Protein AF-A0A5N9BLQ6-F1 (afdb_monomer_lite)

Structure (mmCIF, N/CA/C/O backbone):
data_AF-A0A5N9BLQ6-F1
#
_entry.id   AF-A0A5N9BLQ6-F1
#
loop_
_atom_site.group_PDB
_atom_site.id
_atom_site.type_symbol
_atom_site.label_atom_id
_atom_site.label_alt_id
_atom_site.label_comp_id
_atom_site.label_asym_id
_atom_site.label_entity_id
_atom_site.label_seq_id
_atom_site.pdbx_PDB_ins_code
_atom_site.Cartn_x
_atom_site.Cartn_y
_atom_site.Cartn_z
_atom_site.occupancy
_atom_site.B_iso_or_equiv
_atom_site.auth_seq_id
_atom_site.auth_comp_id
_atom_site.auth_asym_id
_atom_site.auth_atom_id
_atom_site.pdbx_PDB_model_num
ATOM 1 N N . ASP A 1 1 ? 19.034 10.125 -24.140 1.00 56.16 1 ASP A N 1
ATOM 2 C CA . ASP A 1 1 ? 19.386 11.544 -24.219 1.00 56.16 1 ASP A CA 1
ATOM 3 C C . ASP A 1 1 ? 19.473 12.089 -22.788 1.00 56.16 1 ASP A C 1
ATOM 5 O O . ASP A 1 1 ? 18.494 12.061 -22.059 1.00 56.16 1 ASP A O 1
ATOM 9 N N . ARG A 1 2 ? 20.683 12.432 -22.312 1.00 56.16 2 ARG A N 1
ATOM 10 C CA . ARG A 1 2 ? 20.914 12.833 -20.902 1.00 56.16 2 ARG A CA 1
ATOM 11 C C . ARG A 1 2 ? 20.062 14.048 -20.472 1.00 56.16 2 ARG A C 1
ATOM 13 O O . ARG A 1 2 ? 19.577 14.023 -19.347 1.00 56.16 2 ARG A O 1
ATOM 20 N N . PRO A 1 3 ? 19.851 15.064 -21.332 1.00 70.31 3 PRO A N 1
ATOM 21 C CA . PRO A 1 3 ? 18.899 16.153 -21.103 1.00 70.31 3 PRO A CA 1
ATOM 22 C C . PRO A 1 3 ? 17.449 15.743 -20.811 1.00 70.31 3 PRO A C 1
ATOM 24 O O . PRO A 1 3 ? 16.812 16.378 -19.978 1.00 70.31 3 PRO A O 1
ATOM 27 N N . SER A 1 4 ? 16.923 14.707 -21.471 1.00 71.69 4 SER A N 1
ATOM 28 C CA . SER A 1 4 ? 15.544 14.222 -21.273 1.00 71.69 4 SER A CA 1
ATOM 29 C C . SER A 1 4 ? 15.423 13.129 -20.207 1.00 71.69 4 SER A C 1
ATOM 31 O O . SER A 1 4 ? 14.317 12.724 -19.866 1.00 71.69 4 SER A O 1
ATOM 33 N N . GLY A 1 5 ? 16.548 12.636 -19.676 1.00 70.56 5 GLY A N 1
ATOM 34 C CA . GLY A 1 5 ? 16.578 11.488 -18.765 1.00 70.56 5 GLY A CA 1
ATOM 35 C C . GLY A 1 5 ? 16.376 10.139 -19.466 1.00 70.56 5 GLY A C 1
ATOM 36 O O . GLY A 1 5 ? 16.348 9.102 -18.808 1.00 70.56 5 GLY A O 1
ATOM 37 N N . GLU A 1 6 ? 16.274 10.122 -20.796 1.00 74.50 6 GLU A N 1
ATOM 38 C CA . GLU A 1 6 ? 16.086 8.891 -21.554 1.00 74.50 6 GLU A CA 1
ATOM 39 C C . GLU A 1 6 ? 17.392 8.093 -21.645 1.00 74.50 6 GLU A C 1
ATOM 41 O O . GLU A 1 6 ? 18.442 8.606 -22.056 1.00 74.50 6 GLU A O 1
ATOM 46 N N . PHE A 1 7 ? 17.329 6.802 -21.331 1.00 78.94 7 PHE A N 1
ATOM 47 C CA . PHE A 1 7 ? 18.461 5.886 -21.423 1.00 78.94 7 PHE A CA 1
ATOM 48 C C . PHE A 1 7 ? 18.208 4.816 -22.489 1.00 78.94 7 PHE A C 1
ATOM 50 O O . PHE A 1 7 ? 17.176 4.151 -22.476 1.00 78.94 7 PHE A O 1
ATOM 57 N N . THR A 1 8 ? 19.146 4.670 -23.431 1.00 86.12 8 THR A N 1
ATOM 58 C CA . THR A 1 8 ? 19.080 3.686 -24.522 1.00 86.12 8 THR A CA 1
ATOM 59 C C . THR A 1 8 ? 20.473 3.158 -24.879 1.00 86.12 8 THR A C 1
ATOM 61 O O . THR A 1 8 ? 21.482 3.844 -24.703 1.00 86.12 8 THR A O 1
ATOM 64 N N . TRP A 1 9 ? 20.524 1.944 -25.425 1.00 86.75 9 TRP A N 1
ATOM 65 C CA . TRP A 1 9 ? 21.700 1.326 -26.034 1.00 86.75 9 TRP A CA 1
ATOM 66 C C . TRP A 1 9 ? 21.655 1.498 -27.559 1.00 86.75 9 TRP A C 1
ATOM 68 O O . TRP A 1 9 ? 20.643 1.213 -28.204 1.00 86.75 9 TRP A O 1
ATOM 78 N N . GLY A 1 10 ? 22.770 1.952 -28.142 1.00 83.88 10 GLY A N 1
ATOM 79 C CA . GLY A 1 10 ? 22.867 2.275 -29.572 1.00 83.88 10 GLY A CA 1
ATOM 80 C C . GLY A 1 10 ? 23.203 1.104 -30.505 1.00 83.88 10 GLY A C 1
ATOM 81 O O . GLY A 1 10 ? 23.031 1.245 -31.709 1.00 83.88 10 GLY A O 1
ATOM 82 N N . PHE A 1 11 ? 23.692 -0.029 -29.982 1.00 87.94 11 PHE A N 1
ATOM 83 C CA . PHE A 1 11 ? 24.061 -1.281 -30.688 1.00 87.94 11 PHE A CA 1
ATOM 84 C C . PHE A 1 11 ? 24.920 -1.183 -31.974 1.00 87.94 11 PHE A C 1
ATOM 86 O O . PHE A 1 11 ? 25.248 -2.214 -32.550 1.00 87.94 11 PHE A O 1
ATOM 93 N N . GLY A 1 12 ? 25.316 0.009 -32.432 1.00 88.62 12 GLY A N 1
ATOM 94 C CA . GLY A 1 12 ? 26.170 0.207 -33.608 1.00 88.62 12 GLY A CA 1
ATOM 95 C C . GLY A 1 12 ? 25.516 -0.116 -34.958 1.00 88.62 12 GLY A C 1
ATOM 96 O O . GLY A 1 12 ? 26.231 -0.300 -35.935 1.00 88.62 12 GLY A O 1
ATOM 97 N N . LEU A 1 13 ? 24.182 -0.181 -35.040 1.00 88.12 13 LEU A N 1
ATOM 98 C CA . LEU A 1 13 ? 23.459 -0.627 -36.246 1.00 88.12 13 LEU A CA 1
ATOM 99 C C . LEU A 1 13 ? 23.259 0.461 -37.320 1.00 88.12 13 LEU A C 1
ATOM 101 O O . LEU A 1 13 ? 22.672 0.186 -38.362 1.00 88.12 13 LEU A O 1
ATOM 105 N N . ASN A 1 14 ? 23.764 1.678 -37.087 1.00 89.00 14 ASN A N 1
ATOM 106 C CA . ASN A 1 14 ? 23.603 2.842 -37.969 1.00 89.00 14 ASN A CA 1
ATOM 107 C C . ASN A 1 14 ? 22.129 3.177 -38.276 1.00 89.00 14 ASN A C 1
ATOM 109 O O . ASN A 1 14 ? 21.720 3.341 -39.425 1.00 89.00 14 ASN A O 1
ATOM 113 N N . GLU A 1 15 ? 21.322 3.255 -37.221 1.00 85.44 15 GLU A N 1
ATOM 114 C CA . GLU A 1 15 ? 19.879 3.477 -37.304 1.00 85.44 15 GLU A CA 1
ATOM 115 C C . GLU A 1 15 ? 19.513 4.871 -36.788 1.00 85.44 15 GLU A C 1
ATOM 117 O O . GLU A 1 15 ? 20.165 5.364 -35.866 1.00 85.44 15 GLU A O 1
ATOM 122 N N . PRO A 1 16 ? 18.471 5.518 -37.349 1.00 86.50 16 PRO A N 1
ATOM 123 C CA . PRO A 1 16 ? 18.120 6.893 -36.990 1.00 86.50 16 PRO A CA 1
ATOM 124 C C . PRO A 1 16 ? 17.606 7.029 -35.552 1.00 86.50 16 PRO A C 1
ATOM 126 O O . PRO A 1 16 ? 17.706 8.105 -34.969 1.00 86.50 16 PRO A O 1
ATOM 129 N N . TYR A 1 17 ? 17.074 5.946 -34.976 1.00 84.75 17 TYR A N 1
ATOM 130 C CA . TYR A 1 17 ? 16.544 5.904 -33.615 1.00 84.75 17 TYR A CA 1
ATOM 131 C C . TYR A 1 17 ? 16.868 4.555 -32.953 1.00 84.75 17 TYR A C 1
ATOM 133 O O . TYR A 1 17 ? 16.915 3.538 -33.654 1.00 84.75 17 TYR A O 1
ATOM 141 N N . PRO A 1 18 ? 17.047 4.500 -31.619 1.00 83.19 18 PRO A N 1
ATOM 142 C CA . PRO A 1 18 ? 17.261 3.245 -30.902 1.00 83.19 18 PRO A CA 1
ATOM 143 C C . PRO A 1 18 ? 16.094 2.264 -31.085 1.00 83.19 18 PRO A C 1
ATOM 145 O O . PRO A 1 18 ? 14.929 2.611 -30.883 1.00 83.19 18 PRO A O 1
ATOM 148 N N . ARG A 1 19 ? 16.384 1.001 -31.420 1.00 84.25 19 ARG A N 1
ATOM 149 C CA . ARG A 1 19 ? 15.342 -0.031 -31.544 1.00 84.25 19 ARG A CA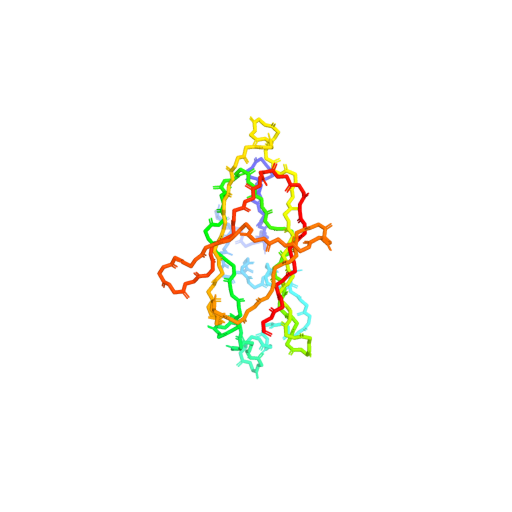 1
ATOM 150 C C . ARG A 1 19 ? 14.854 -0.521 -30.189 1.00 84.25 19 ARG A C 1
ATOM 152 O O . ARG A 1 19 ? 15.627 -1.104 -29.426 1.00 84.25 19 ARG A O 1
ATOM 159 N N . GLY A 1 20 ? 13.544 -0.433 -29.961 1.00 84.81 20 GLY A N 1
ATOM 160 C CA . GLY A 1 20 ? 12.884 -1.008 -28.784 1.00 84.81 20 GLY A CA 1
ATOM 161 C C . GLY A 1 20 ? 13.072 -2.525 -28.644 1.00 84.81 20 GLY A C 1
ATOM 162 O O . GLY A 1 20 ? 13.239 -3.015 -27.534 1.00 84.81 20 GLY A O 1
ATOM 163 N N . GLN A 1 21 ? 13.136 -3.268 -29.756 1.00 88.75 21 GLN A N 1
ATOM 164 C CA . GLN A 1 21 ? 13.320 -4.729 -29.741 1.00 88.75 21 GLN A CA 1
ATOM 165 C C . GLN A 1 21 ? 14.637 -5.178 -29.094 1.00 88.75 21 GLN A C 1
ATOM 167 O O . GLN A 1 21 ? 14.667 -6.239 -28.483 1.00 88.75 21 GLN A O 1
ATOM 172 N N . LEU A 1 22 ? 15.711 -4.388 -29.219 1.00 88.12 22 LEU A N 1
ATOM 173 C CA . LEU A 1 22 ? 17.002 -4.681 -28.586 1.00 88.12 22 LEU A CA 1
ATOM 174 C C . LEU A 1 22 ? 17.143 -3.974 -27.234 1.00 88.12 22 LEU A C 1
ATOM 176 O O . LEU A 1 22 ? 17.667 -4.547 -26.282 1.00 88.12 22 LEU A O 1
ATOM 180 N N . ASN A 1 23 ? 16.626 -2.747 -27.127 1.00 91.31 23 ASN A N 1
ATOM 181 C CA . ASN A 1 23 ? 16.650 -1.982 -25.882 1.00 91.31 23 ASN A CA 1
ATOM 182 C C . ASN A 1 23 ? 15.813 -2.640 -24.772 1.00 91.31 23 ASN A C 1
ATOM 184 O O . ASN A 1 23 ? 16.236 -2.631 -23.624 1.00 91.31 23 ASN A O 1
ATOM 188 N N . GLY A 1 24 ? 14.667 -3.251 -25.091 1.00 89.31 24 GLY A N 1
ATOM 189 C CA . GLY A 1 24 ? 13.787 -3.901 -24.112 1.00 89.31 24 GLY A CA 1
ATOM 190 C C . GLY A 1 24 ? 14.444 -5.081 -23.379 1.00 89.31 24 GLY A C 1
ATOM 191 O O . GLY A 1 24 ? 14.489 -5.078 -22.146 1.00 89.31 24 GLY A O 1
ATOM 192 N N . PRO A 1 25 ? 15.000 -6.076 -24.094 1.00 88.44 25 PRO A N 1
ATOM 193 C CA . PRO A 1 25 ? 15.762 -7.160 -23.480 1.00 88.44 25 PRO A CA 1
ATOM 194 C C . PRO A 1 25 ? 16.987 -6.674 -22.702 1.00 88.44 25 PRO A C 1
ATOM 196 O O . PRO A 1 25 ? 17.251 -7.213 -21.631 1.00 88.44 25 PRO A O 1
ATOM 199 N N . MET A 1 26 ? 17.700 -5.646 -23.181 1.00 91.31 26 MET A N 1
ATOM 200 C CA . MET A 1 26 ? 18.841 -5.082 -22.446 1.00 91.31 26 MET A CA 1
ATOM 201 C C . MET A 1 26 ? 18.420 -4.376 -21.158 1.00 91.31 26 MET A C 1
ATOM 203 O O . MET A 1 26 ? 19.001 -4.645 -20.112 1.00 91.31 26 MET A O 1
ATOM 207 N N . ALA A 1 27 ? 17.362 -3.562 -21.198 1.00 89.81 27 ALA A N 1
ATOM 208 C CA . ALA A 1 27 ? 16.782 -2.957 -20.001 1.00 89.81 27 ALA A CA 1
ATOM 209 C C . ALA A 1 27 ? 16.354 -4.019 -18.993 1.00 89.81 27 ALA A C 1
ATOM 211 O O . ALA A 1 27 ? 16.622 -3.899 -17.803 1.00 89.81 27 ALA A O 1
ATOM 212 N N . THR A 1 28 ? 15.741 -5.094 -19.485 1.00 88.88 28 THR A N 1
ATOM 213 C CA . THR A 1 28 ? 15.353 -6.232 -18.655 1.00 88.88 28 THR A CA 1
ATOM 214 C C . THR A 1 28 ? 16.583 -6.882 -18.021 1.00 88.88 28 THR A C 1
ATOM 216 O O . THR A 1 28 ? 16.597 -7.078 -16.813 1.00 88.88 28 THR A O 1
ATOM 219 N N . ALA A 1 29 ? 17.624 -7.182 -18.803 1.00 88.56 29 ALA A N 1
ATOM 220 C CA . ALA A 1 29 ? 18.845 -7.825 -18.320 1.00 88.56 29 ALA A CA 1
ATOM 221 C C . ALA A 1 29 ? 19.602 -6.994 -17.270 1.00 88.56 29 ALA A C 1
ATOM 223 O O . ALA A 1 29 ? 20.202 -7.571 -16.368 1.00 88.56 29 ALA A O 1
ATOM 224 N N . GLU A 1 30 ? 19.562 -5.667 -17.382 1.00 89.62 30 GLU A N 1
ATOM 225 C CA . GLU A 1 30 ? 20.207 -4.737 -16.446 1.00 89.62 30 GLU A CA 1
ATOM 226 C C . GLU A 1 30 ? 19.383 -4.517 -15.172 1.00 89.62 30 GLU A C 1
ATOM 228 O O . GLU A 1 30 ? 19.939 -4.413 -14.082 1.00 89.62 30 GLU A O 1
ATOM 233 N N . ALA A 1 31 ? 18.054 -4.471 -15.286 1.00 90.75 31 ALA A N 1
ATOM 234 C CA . ALA A 1 31 ? 17.182 -4.127 -14.166 1.00 90.75 31 ALA A CA 1
ATOM 235 C C . ALA A 1 31 ? 16.836 -5.312 -13.251 1.00 90.75 31 ALA A C 1
ATOM 237 O O . ALA A 1 31 ? 16.540 -5.105 -12.074 1.00 90.75 31 ALA A O 1
ATOM 238 N N . ILE A 1 32 ? 16.806 -6.545 -13.770 1.00 92.94 32 ILE A N 1
ATOM 239 C CA . ILE A 1 32 ? 16.249 -7.686 -13.030 1.00 92.94 32 ILE A CA 1
ATOM 240 C C . ILE A 1 32 ? 17.322 -8.662 -12.548 1.00 92.94 32 ILE A C 1
ATOM 242 O O . ILE A 1 32 ? 18.335 -8.907 -13.198 1.00 92.94 32 ILE A O 1
ATOM 246 N N . SER A 1 33 ? 17.058 -9.318 -11.419 1.00 93.06 33 SER A N 1
ATOM 247 C CA . SER A 1 33 ? 17.918 -10.391 -10.920 1.00 93.06 33 SER A CA 1
ATOM 248 C C . SER A 1 33 ? 17.835 -11.657 -11.782 1.00 93.06 33 SER A C 1
ATOM 250 O O . SER A 1 33 ? 16.843 -11.919 -12.471 1.00 93.06 33 SER A O 1
ATOM 252 N N . ARG A 1 34 ? 18.863 -12.510 -11.686 1.00 91.81 34 ARG A N 1
ATOM 253 C CA . ARG A 1 34 ? 18.870 -13.845 -12.307 1.00 91.81 34 ARG A CA 1
ATOM 254 C C . ARG A 1 34 ? 17.558 -14.583 -12.004 1.00 91.81 34 ARG A C 1
ATOM 256 O O . ARG A 1 34 ? 17.122 -14.632 -10.859 1.00 91.81 34 ARG A O 1
ATOM 263 N N . ASN A 1 35 ? 16.965 -15.190 -13.032 1.00 91.12 35 ASN A N 1
ATOM 264 C CA . ASN A 1 35 ? 15.691 -15.923 -12.993 1.00 91.12 35 ASN A CA 1
ATOM 265 C C . ASN A 1 35 ? 14.426 -15.088 -12.726 1.00 91.12 35 ASN A C 1
ATOM 267 O O . ASN A 1 35 ? 13.349 -15.679 -12.725 1.00 91.12 35 ASN A O 1
ATOM 271 N N . ALA A 1 36 ? 14.491 -13.763 -12.557 1.00 91.38 36 ALA A N 1
ATOM 272 C CA . ALA A 1 36 ? 13.298 -12.962 -12.261 1.00 91.38 36 ALA A CA 1
ATOM 273 C C . ALA A 1 36 ? 12.224 -13.078 -13.360 1.00 91.38 36 ALA A C 1
ATOM 275 O O . ALA A 1 36 ? 11.067 -13.359 -13.056 1.00 91.38 36 ALA A O 1
ATOM 276 N N . MET A 1 37 ? 12.609 -12.985 -14.640 1.00 88.75 37 MET A N 1
ATOM 277 C CA . MET A 1 37 ? 11.663 -13.139 -15.754 1.00 88.75 37 MET A CA 1
ATOM 278 C C . MET A 1 37 ? 11.062 -14.551 -15.811 1.00 88.75 37 MET A C 1
ATOM 280 O O . MET A 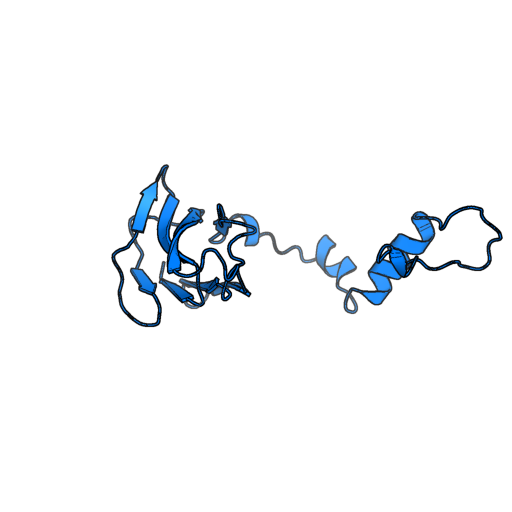1 37 ? 9.857 -14.711 -15.971 1.00 88.75 37 MET A O 1
ATOM 284 N N . TRP A 1 38 ? 11.879 -15.591 -15.611 1.00 92.88 38 TRP A N 1
ATOM 285 C CA . TRP A 1 38 ? 11.377 -16.966 -15.511 1.00 92.88 38 TRP A CA 1
ATOM 286 C C . TRP A 1 38 ? 10.396 -17.123 -14.339 1.00 92.88 38 TRP A C 1
ATOM 288 O O . TRP A 1 38 ? 9.363 -17.775 -14.483 1.00 92.88 38 TRP A O 1
ATOM 298 N N . GLY A 1 39 ? 10.692 -16.490 -13.200 1.00 93.44 39 GLY A N 1
ATOM 299 C CA . GLY A 1 39 ? 9.863 -16.502 -11.999 1.00 93.44 39 GLY A CA 1
ATOM 300 C C . GLY A 1 39 ? 8.480 -15.901 -12.225 1.00 93.44 39 GLY A C 1
ATOM 301 O O . GLY A 1 39 ? 7.506 -16.478 -11.758 1.00 93.44 39 GLY A O 1
ATOM 302 N N . ILE A 1 40 ? 8.367 -14.825 -13.009 1.00 89.56 40 ILE A N 1
ATOM 303 C CA . ILE A 1 40 ? 7.066 -14.232 -13.361 1.00 89.56 40 ILE A CA 1
ATOM 304 C C . ILE A 1 40 ? 6.146 -15.269 -14.022 1.00 89.56 40 ILE A C 1
ATOM 306 O O . ILE A 1 40 ? 4.981 -15.375 -13.647 1.00 89.56 40 ILE A O 1
ATOM 310 N N . TYR A 1 41 ? 6.666 -16.060 -14.964 1.00 90.88 41 TYR A N 1
ATOM 311 C CA . TYR A 1 41 ? 5.862 -17.042 -15.700 1.00 90.88 41 TYR A CA 1
ATOM 312 C C . TYR A 1 41 ? 5.657 -18.364 -14.953 1.00 90.88 41 TYR A C 1
ATOM 314 O O . TYR A 1 41 ? 4.628 -19.007 -15.129 1.00 90.88 41 TYR A O 1
ATOM 322 N N . ASN A 1 42 ? 6.628 -18.791 -14.141 1.00 95.94 42 ASN A N 1
ATOM 323 C CA . ASN A 1 42 ? 6.642 -20.144 -13.565 1.00 95.94 42 ASN A CA 1
ATOM 324 C C . ASN A 1 42 ? 6.346 -20.179 -12.061 1.00 95.94 42 ASN A C 1
ATOM 326 O O . ASN A 1 42 ? 6.058 -21.239 -11.512 1.00 95.94 42 ASN A O 1
ATOM 330 N N . LYS A 1 43 ? 6.445 -19.037 -11.380 1.00 94.81 43 LYS A N 1
ATOM 331 C CA . LYS A 1 43 ? 6.15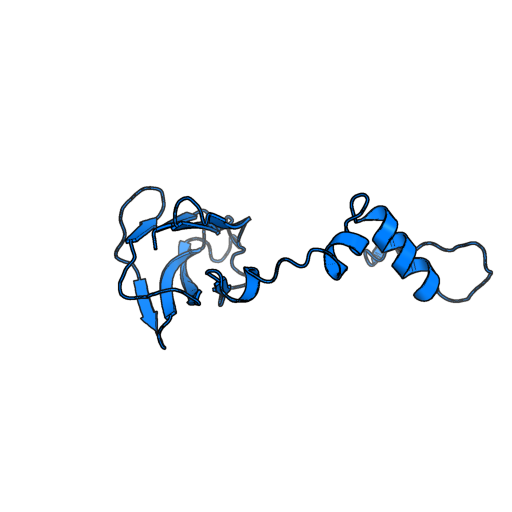9 -18.865 -9.951 1.00 94.81 43 LYS A CA 1
ATOM 332 C C . LYS A 1 43 ? 5.445 -17.526 -9.710 1.00 94.81 43 LYS A C 1
ATOM 334 O O . LYS A 1 43 ? 5.949 -16.702 -8.942 1.00 94.81 43 LYS A O 1
ATOM 339 N N . PRO A 1 44 ? 4.306 -17.261 -10.377 1.00 91.62 44 PRO A N 1
ATOM 340 C CA . PRO A 1 44 ? 3.629 -15.982 -10.228 1.00 91.62 44 PRO A CA 1
ATOM 341 C C . PRO A 1 44 ? 3.157 -15.789 -8.781 1.00 91.62 44 PRO A C 1
ATOM 343 O O . PRO A 1 44 ? 2.505 -16.665 -8.209 1.00 91.62 44 PRO A O 1
ATOM 346 N N . ASN A 1 45 ? 3.428 -14.618 -8.196 1.00 90.00 45 ASN A N 1
ATOM 347 C CA . ASN A 1 45 ? 2.758 -14.212 -6.962 1.00 90.00 45 ASN A CA 1
ATOM 348 C C . ASN A 1 45 ? 1.312 -13.817 -7.300 1.00 90.00 45 ASN A C 1
ATOM 350 O O . ASN A 1 45 ? 1.045 -12.666 -7.645 1.00 90.00 45 ASN A O 1
ATOM 354 N N . LEU A 1 46 ? 0.400 -14.789 -7.247 1.00 92.19 46 LEU A N 1
ATOM 355 C CA . LEU A 1 46 ? -1.037 -14.572 -7.448 1.00 92.19 46 LEU A CA 1
ATOM 356 C C . LEU A 1 46 ? -1.754 -14.135 -6.167 1.00 92.19 46 LEU A C 1
ATOM 358 O O . LEU A 1 46 ? -2.852 -13.591 -6.244 1.00 92.19 46 LEU A O 1
ATOM 362 N N . ARG A 1 47 ? -1.137 -14.340 -4.998 1.00 91.62 47 ARG A N 1
ATOM 363 C CA . ARG A 1 47 ? -1.732 -13.9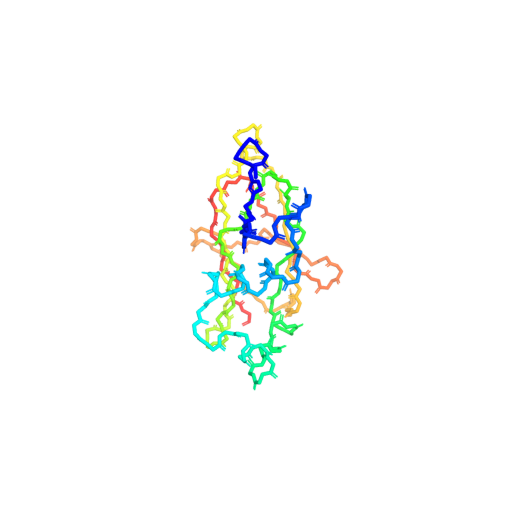60 -3.712 1.00 91.62 47 ARG A CA 1
ATOM 364 C C . ARG A 1 47 ? -1.903 -12.449 -3.584 1.00 91.62 47 ARG A C 1
ATOM 366 O O . ARG A 1 47 ? -2.909 -12.012 -3.043 1.00 91.62 47 ARG A O 1
ATOM 373 N N . LYS A 1 48 ? -1.026 -11.666 -4.222 1.00 88.38 48 LYS A N 1
ATOM 374 C CA . LYS A 1 48 ? -1.116 -10.197 -4.282 1.00 88.38 48 LYS A CA 1
ATOM 375 C C . LYS A 1 48 ? -2.470 -9.637 -4.750 1.00 88.38 48 LYS A C 1
ATOM 377 O O . LYS A 1 48 ? -2.723 -8.460 -4.553 1.00 88.38 48 LYS A O 1
ATOM 382 N N . PHE A 1 49 ? -3.303 -10.432 -5.433 1.00 91.44 49 PHE A N 1
ATOM 383 C CA . PHE A 1 49 ? -4.626 -9.997 -5.901 1.00 91.44 49 PHE A CA 1
ATOM 384 C C . PHE A 1 49 ? -5.740 -10.180 -4.863 1.00 91.44 49 PHE A C 1
ATOM 386 O O . PHE A 1 49 ? -6.808 -9.598 -5.021 1.00 91.44 49 PHE A O 1
ATOM 393 N N . ILE A 1 50 ? -5.508 -11.004 -3.840 1.00 94.19 50 ILE A N 1
ATOM 394 C CA . ILE A 1 50 ? -6.461 -11.285 -2.756 1.00 94.19 50 ILE A CA 1
ATOM 395 C C . ILE A 1 50 ? -5.956 -10.800 -1.396 1.00 94.19 50 ILE A C 1
ATOM 397 O O . ILE A 1 50 ? -6.715 -10.779 -0.436 1.00 94.19 50 ILE A O 1
ATOM 401 N N . GLU A 1 51 ? -4.675 -10.453 -1.302 1.00 96.00 51 GLU A N 1
ATOM 402 C CA . GLU A 1 51 ? -4.076 -9.876 -0.105 1.00 96.00 51 GLU A CA 1
ATOM 403 C C . GLU A 1 51 ? -4.507 -8.406 0.069 1.00 96.00 51 GLU A C 1
ATOM 405 O O . GLU A 1 51 ? -4.914 -7.752 -0.907 1.00 96.00 51 GLU A O 1
ATOM 410 N N . PRO A 1 52 ? -4.432 -7.881 1.307 1.00 97.75 52 PRO A N 1
ATOM 411 C CA . PRO A 1 52 ? -4.769 -6.498 1.615 1.00 97.75 52 PRO A CA 1
ATOM 412 C C . PRO A 1 52 ? -4.067 -5.524 0.674 1.00 97.75 52 PRO A C 1
ATOM 414 O O . PRO A 1 52 ? -2.864 -5.631 0.433 1.00 97.75 52 PRO A O 1
ATOM 417 N N . THR A 1 53 ? -4.822 -4.574 0.131 1.00 97.06 53 THR A N 1
ATOM 418 C CA . THR A 1 53 ? -4.311 -3.628 -0.866 1.00 97.06 53 THR A CA 1
ATOM 419 C C . THR A 1 53 ? -4.605 -2.201 -0.441 1.00 97.06 53 THR A C 1
ATOM 421 O O . THR A 1 53 ? -5.756 -1.857 -0.184 1.00 97.06 53 THR A O 1
ATOM 424 N N . VAL A 1 54 ? -3.562 -1.370 -0.411 1.00 98.19 54 VAL A N 1
ATOM 425 C CA . VAL A 1 54 ? -3.658 0.069 -0.136 1.00 98.19 54 VAL A CA 1
ATOM 426 C C . VAL A 1 54 ? -3.862 0.824 -1.446 1.00 98.19 54 VAL A C 1
ATOM 428 O O . VAL A 1 54 ? -3.147 0.582 -2.419 1.00 98.19 54 VAL A O 1
ATOM 431 N N . TYR A 1 55 ? -4.825 1.740 -1.484 1.00 98.06 55 TYR A N 1
ATOM 432 C CA . TYR A 1 55 ? -5.126 2.553 -2.659 1.00 98.06 55 TYR A CA 1
ATOM 433 C C . TYR A 1 55 ? -5.691 3.926 -2.272 1.00 98.06 55 TYR A C 1
ATOM 435 O O . TYR A 1 55 ? -5.949 4.202 -1.104 1.00 98.06 55 TYR A O 1
ATOM 443 N N . GLY A 1 56 ? -5.871 4.808 -3.259 1.00 98.00 56 GLY A N 1
ATOM 444 C CA . GLY A 1 56 ? -6.450 6.139 -3.033 1.00 98.00 56 GLY A CA 1
ATOM 445 C C . GLY A 1 56 ? -5.529 7.115 -2.295 1.00 98.00 56 GLY A C 1
ATOM 446 O O . GLY A 1 56 ? -6.017 8.094 -1.754 1.00 98.00 56 GLY A O 1
ATOM 447 N N . VAL A 1 57 ? -4.221 6.845 -2.271 1.00 98.19 57 VAL A N 1
ATOM 448 C CA . VAL A 1 57 ? -3.203 7.734 -1.692 1.00 98.19 57 VAL A CA 1
ATOM 449 C C . VAL A 1 57 ? -3.209 9.076 -2.428 1.00 98.19 57 VAL A C 1
ATOM 451 O O . VAL A 1 57 ? -3.256 9.099 -3.660 1.00 98.19 57 VAL A O 1
ATOM 454 N N . ASP A 1 58 ? -3.121 10.176 -1.681 1.00 98.00 58 ASP A N 1
ATOM 455 C CA . ASP A 1 58 ? -3.078 11.549 -2.199 1.00 98.00 58 ASP A CA 1
ATOM 456 C C . ASP A 1 58 ? -1.733 11.882 -2.873 1.00 98.00 58 ASP A C 1
ATOM 458 O O . ASP A 1 58 ? -0.907 12.655 -2.387 1.00 98.00 58 ASP A O 1
ATOM 462 N N . PHE A 1 59 ? -1.481 11.251 -4.014 1.00 96.44 59 PHE A N 1
ATOM 463 C CA . PHE A 1 59 ? -0.324 11.529 -4.852 1.00 96.44 59 PHE A CA 1
ATOM 464 C C . PHE A 1 59 ? -0.596 12.749 -5.760 1.00 96.44 59 PHE A C 1
ATOM 466 O O . PHE A 1 59 ? -1.655 12.802 -6.391 1.00 96.44 59 PHE A O 1
ATOM 473 N N . PRO A 1 60 ? 0.349 13.701 -5.923 1.00 96.19 60 PRO A N 1
ATOM 474 C CA . PRO A 1 60 ? 1.753 13.654 -5.498 1.00 96.19 60 PRO A CA 1
ATOM 475 C C . PRO A 1 60 ? 2.039 14.309 -4.140 1.00 96.19 60 PRO A C 1
ATOM 477 O O . PRO A 1 60 ? 3.202 14.549 -3.828 1.00 96.19 60 PRO A O 1
ATOM 480 N N . ASN A 1 61 ? 1.016 14.643 -3.351 1.00 98.06 61 ASN A N 1
ATOM 481 C CA . ASN A 1 61 ? 1.205 15.339 -2.080 1.00 98.06 61 ASN A CA 1
ATOM 482 C C . ASN A 1 61 ? 1.917 14.472 -1.032 1.00 98.06 61 ASN A C 1
ATOM 484 O O . ASN A 1 61 ? 2.656 15.020 -0.217 1.00 98.06 61 ASN A O 1
ATOM 488 N N . ILE A 1 62 ? 1.728 13.149 -1.070 1.00 98.19 62 ILE A N 1
ATOM 489 C CA . ILE A 1 62 ? 2.406 12.163 -0.219 1.00 98.19 62 ILE A CA 1
ATOM 490 C C . ILE A 1 62 ? 2.616 10.838 -0.964 1.00 98.19 62 ILE A C 1
ATOM 492 O O . ILE A 1 62 ? 1.815 10.470 -1.829 1.00 98.19 62 ILE A O 1
ATOM 496 N N . CYS A 1 63 ? 3.683 10.106 -0.631 1.00 98.06 63 CYS A N 1
ATOM 497 C CA . CYS A 1 63 ? 3.938 8.762 -1.156 1.00 98.06 63 CYS A CA 1
ATOM 498 C C . CYS A 1 63 ? 3.961 7.706 -0.046 1.00 98.06 63 CYS A C 1
ATOM 500 O O . CYS A 1 63 ? 4.242 7.996 1.116 1.00 98.06 63 CYS A O 1
ATOM 502 N N . LEU A 1 64 ? 3.724 6.446 -0.427 1.00 98.19 64 LEU A N 1
ATOM 503 C CA . LEU A 1 64 ? 4.004 5.301 0.437 1.00 98.19 64 LEU A CA 1
ATOM 504 C C . LEU A 1 64 ? 5.470 4.893 0.286 1.00 98.19 64 LEU A C 1
ATOM 506 O O . LEU A 1 64 ? 5.928 4.610 -0.822 1.00 98.19 64 LEU A O 1
ATOM 510 N N . THR A 1 65 ? 6.187 4.804 1.399 1.00 98.19 65 THR A N 1
ATOM 511 C CA . THR A 1 65 ? 7.521 4.191 1.466 1.00 98.19 65 THR A CA 1
ATOM 512 C C . THR A 1 65 ? 7.432 2.689 1.735 1.00 98.19 65 THR A C 1
ATOM 514 O O . THR A 1 65 ? 8.352 1.945 1.393 1.00 98.19 65 THR A O 1
ATOM 517 N N . GLN A 1 66 ? 6.305 2.223 2.289 1.00 98.19 66 GLN A N 1
ATOM 518 C CA . GLN A 1 66 ? 6.020 0.812 2.538 1.00 98.19 66 GLN A CA 1
ATOM 519 C C . GLN A 1 66 ? 4.517 0.514 2.426 1.00 98.19 66 GLN A C 1
ATOM 521 O O . GLN A 1 66 ? 3.687 1.319 2.839 1.00 98.19 66 GLN A O 1
ATOM 526 N N . ALA A 1 67 ? 4.181 -0.663 1.890 1.00 97.44 67 ALA A N 1
ATOM 527 C CA . ALA A 1 67 ? 2.836 -1.244 1.879 1.00 97.44 67 ALA A CA 1
ATOM 528 C C . ALA A 1 67 ? 2.963 -2.773 1.777 1.00 97.44 67 ALA A C 1
ATOM 530 O O . ALA A 1 67 ? 2.787 -3.363 0.710 1.00 97.44 67 ALA A O 1
ATOM 531 N N . THR A 1 68 ? 3.366 -3.408 2.877 1.00 97.06 68 THR A N 1
ATOM 532 C CA . THR A 1 68 ? 3.717 -4.835 2.905 1.00 97.06 68 THR A CA 1
ATOM 533 C C . THR A 1 68 ? 2.786 -5.585 3.840 1.00 97.06 68 THR A C 1
ATOM 535 O O . THR A 1 68 ? 2.656 -5.219 5.006 1.00 97.06 68 THR A O 1
ATOM 538 N N . TYR A 1 69 ? 2.171 -6.654 3.340 1.00 97.62 69 TYR A N 1
ATOM 539 C CA . TYR A 1 69 ? 1.385 -7.577 4.150 1.00 97.62 69 TYR A CA 1
ATOM 540 C C . TYR A 1 69 ? 2.235 -8.771 4.597 1.00 97.62 69 TYR A C 1
ATOM 542 O O . TYR A 1 69 ? 2.835 -9.457 3.767 1.00 97.62 69 TYR A O 1
ATOM 550 N N . ASP A 1 70 ? 2.272 -9.013 5.905 1.00 95.94 70 ASP A N 1
ATOM 551 C CA . ASP A 1 70 ? 2.824 -10.213 6.526 1.00 95.94 70 ASP A CA 1
ATOM 552 C C . ASP A 1 70 ? 1.674 -11.181 6.838 1.00 95.94 70 ASP A C 1
ATOM 554 O O . ASP A 1 70 ? 0.856 -10.943 7.730 1.00 95.94 70 ASP A O 1
ATOM 558 N N . ALA A 1 71 ? 1.605 -12.276 6.080 1.00 93.94 71 ALA A N 1
ATOM 559 C CA . ALA A 1 71 ? 0.561 -13.283 6.234 1.00 93.94 71 ALA A CA 1
ATOM 560 C C . ALA A 1 71 ? 0.721 -14.136 7.505 1.00 93.94 71 ALA A C 1
ATOM 562 O O . ALA A 1 71 ? -0.281 -14.637 8.011 1.00 93.94 71 ALA A O 1
ATOM 563 N N . ASP A 1 72 ? 1.940 -14.292 8.029 1.00 95.56 72 ASP A N 1
ATOM 564 C CA . ASP A 1 72 ? 2.194 -15.087 9.235 1.00 95.56 72 ASP A CA 1
ATOM 565 C C . ASP A 1 72 ? 1.739 -14.328 10.488 1.00 95.56 72 ASP A C 1
ATOM 567 O O . ASP A 1 72 ? 1.219 -14.929 11.428 1.00 95.56 72 ASP A O 1
ATOM 571 N N . GLN A 1 73 ? 1.889 -13.000 10.482 1.00 96.25 73 GLN A N 1
ATOM 572 C CA . GLN A 1 73 ? 1.404 -12.118 11.551 1.00 96.25 73 GLN A CA 1
ATOM 573 C C . GLN A 1 73 ? -0.021 -11.598 11.316 1.00 96.25 73 GLN A C 1
ATOM 575 O O . GLN A 1 73 ? -0.620 -11.029 12.223 1.00 96.25 73 GLN A O 1
ATOM 580 N N . SER A 1 74 ? -0.580 -11.799 10.117 1.00 96.31 74 SER A N 1
ATOM 581 C CA . SER A 1 74 ? -1.837 -11.169 9.683 1.00 96.31 74 SER A CA 1
ATOM 582 C C . SER A 1 74 ? -1.811 -9.643 9.844 1.00 96.31 74 SER A C 1
ATOM 584 O O . SER A 1 74 ? -2.795 -9.022 10.242 1.00 96.31 74 SER A O 1
ATOM 586 N N . THR A 1 75 ? -0.679 -9.025 9.496 1.00 98.06 75 THR A N 1
ATOM 587 C CA . THR A 1 75 ? -0.450 -7.587 9.681 1.00 98.06 75 THR A CA 1
ATOM 588 C C . THR A 1 75 ? -0.089 -6.916 8.361 1.00 98.06 75 THR A C 1
ATOM 590 O O . THR A 1 75 ? 0.874 -7.296 7.697 1.00 98.06 75 THR A O 1
ATOM 593 N N . LEU A 1 76 ? -0.832 -5.874 7.989 1.00 98.38 76 LEU A N 1
ATOM 594 C CA . LEU A 1 76 ? -0.455 -4.945 6.925 1.00 98.38 76 LEU A CA 1
ATOM 595 C C . LEU A 1 76 ? 0.308 -3.763 7.537 1.00 98.38 76 LEU A C 1
ATOM 597 O O . LEU A 1 76 ? -0.212 -3.065 8.408 1.00 98.38 76 LEU A O 1
ATOM 601 N N . VAL A 1 77 ? 1.536 -3.546 7.067 1.00 98.50 77 VAL A N 1
ATOM 602 C CA . VAL A 1 77 ? 2.400 -2.428 7.466 1.00 98.50 77 VAL A CA 1
ATOM 603 C C . VAL A 1 77 ? 2.447 -1.406 6.341 1.00 98.50 77 VAL A C 1
ATOM 605 O O . VAL A 1 77 ? 2.814 -1.734 5.208 1.00 98.50 77 VAL A O 1
ATOM 608 N N . ILE A 1 78 ? 2.101 -0.166 6.669 1.00 98.75 78 ILE A N 1
ATOM 609 C CA . ILE A 1 78 ? 2.113 0.969 5.748 1.00 98.75 78 ILE A CA 1
ATOM 610 C C . ILE A 1 78 ? 3.009 2.049 6.345 1.00 98.75 78 ILE A C 1
ATOM 612 O O . ILE A 1 78 ? 2.952 2.300 7.547 1.00 98.75 78 ILE A O 1
ATOM 616 N N . ALA A 1 79 ? 3.813 2.701 5.515 1.00 98.75 79 ALA A N 1
ATOM 617 C CA . ALA A 1 79 ? 4.563 3.883 5.916 1.00 98.75 79 ALA A CA 1
ATOM 618 C C . ALA A 1 79 ? 4.484 4.948 4.825 1.00 98.75 79 ALA A C 1
ATOM 620 O O . ALA A 1 79 ? 4.488 4.620 3.634 1.00 98.75 79 ALA A O 1
ATOM 621 N N . THR A 1 80 ? 4.407 6.207 5.238 1.00 98.69 80 THR A N 1
ATOM 622 C CA . THR A 1 80 ? 4.387 7.377 4.355 1.00 98.69 80 THR A CA 1
ATOM 623 C C . THR A 1 80 ? 5.700 8.152 4.429 1.00 98.69 80 THR A C 1
ATOM 625 O O . THR A 1 80 ? 6.445 8.037 5.402 1.00 98.69 80 THR A O 1
ATOM 628 N N . ASP A 1 81 ? 6.016 8.915 3.382 1.00 98.38 81 ASP A N 1
ATOM 629 C CA . ASP A 1 81 ? 7.117 9.884 3.407 1.00 98.38 81 ASP A CA 1
ATOM 630 C C . ASP A 1 81 ? 6.682 11.241 3.989 1.00 98.38 81 ASP A C 1
ATOM 632 O O . ASP A 1 81 ? 5.542 11.429 4.403 1.00 98.38 81 ASP A O 1
ATOM 636 N N . GLN A 1 82 ? 7.596 12.215 4.006 1.00 97.81 82 GLN A N 1
ATOM 637 C CA . GLN A 1 82 ? 7.320 13.574 4.495 1.00 97.81 82 GLN A CA 1
ATOM 638 C C . GLN A 1 82 ? 6.269 14.329 3.663 1.00 97.81 82 GLN A C 1
ATOM 640 O O . GLN A 1 82 ? 5.765 15.361 4.114 1.00 97.81 82 GLN A O 1
ATOM 645 N N . GLY A 1 83 ? 5.951 13.844 2.459 1.00 97.50 83 GLY A N 1
ATOM 646 C CA . GLY A 1 83 ? 5.135 14.545 1.483 1.00 97.50 83 GLY A CA 1
ATOM 647 C C . GLY A 1 83 ? 5.747 15.855 0.980 1.00 97.50 83 GLY A C 1
ATOM 648 O O . GLY A 1 83 ? 6.913 16.188 1.217 1.00 97.50 83 GLY A O 1
ATOM 649 N N . LEU A 1 84 ? 4.946 16.625 0.245 1.00 97.19 84 LEU A N 1
ATOM 650 C CA . LEU A 1 84 ? 5.341 17.939 -0.249 1.00 97.19 84 LEU A CA 1
ATOM 651 C C . LEU A 1 84 ? 5.371 18.966 0.901 1.00 97.19 84 LEU A C 1
ATOM 653 O O . LEU A 1 84 ? 4.361 19.143 1.588 1.00 97.19 84 LEU A O 1
ATOM 657 N N . PRO A 1 85 ? 6.460 19.748 1.062 1.00 96.62 85 PRO A N 1
ATOM 658 C CA . PRO A 1 85 ? 6.589 20.698 2.172 1.00 96.62 85 PRO A CA 1
ATOM 659 C C . PRO A 1 85 ? 5.456 21.729 2.273 1.00 96.62 85 PRO A C 1
ATOM 661 O O . PRO A 1 85 ? 5.116 22.177 3.362 1.00 96.62 85 PRO A O 1
ATOM 664 N N . THR A 1 86 ? 4.853 22.111 1.145 1.00 97.69 86 THR A N 1
ATOM 665 C CA . THR A 1 86 ? 3.791 23.130 1.076 1.00 97.69 86 THR A CA 1
ATOM 666 C C . THR A 1 86 ? 2.448 22.679 1.645 1.00 97.69 86 THR A C 1
ATOM 668 O O . THR A 1 86 ? 1.590 23.522 1.888 1.00 97.69 86 THR A O 1
ATOM 671 N N . VAL A 1 87 ? 2.248 21.372 1.826 1.00 97.94 87 VAL A N 1
ATOM 672 C CA . VAL A 1 87 ? 0.994 20.773 2.320 1.00 97.94 87 VAL A CA 1
ATOM 673 C C . VAL A 1 87 ? 1.226 19.869 3.533 1.00 97.94 87 VAL A C 1
ATOM 675 O O . VAL A 1 87 ? 0.318 19.165 3.961 1.00 97.94 87 VAL A O 1
ATOM 678 N N . SER A 1 88 ? 2.424 19.914 4.121 1.00 97.56 88 SER A N 1
ATOM 679 C CA . SER A 1 88 ? 2.755 19.166 5.335 1.00 97.56 88 SER A CA 1
ATOM 680 C C . SER A 1 88 ? 1.770 19.476 6.470 1.00 97.56 88 SER A C 1
ATOM 682 O O . SER A 1 88 ? 1.380 20.627 6.685 1.00 97.56 88 SER A O 1
ATOM 684 N N . GLY A 1 89 ? 1.333 18.429 7.170 1.00 98.06 89 GLY A N 1
ATOM 685 C CA . GLY A 1 89 ? 0.350 18.489 8.251 1.00 98.06 89 GLY A CA 1
ATOM 686 C C . GLY A 1 89 ? -1.103 18.671 7.802 1.00 98.06 89 GLY A C 1
ATOM 687 O O . GLY A 1 89 ? -1.994 18.631 8.650 1.00 98.06 89 GLY A O 1
ATOM 688 N N . GLN A 1 90 ? -1.382 18.862 6.506 1.00 98.62 90 GLN A N 1
ATOM 689 C CA . GLN A 1 90 ? -2.763 18.927 6.021 1.00 98.62 90 GLN A CA 1
ATOM 690 C C . GLN A 1 90 ? -3.442 17.552 6.125 1.00 98.62 90 GLN A C 1
ATOM 692 O O . GLN A 1 90 ? -2.766 16.534 5.959 1.00 98.62 90 GLN A O 1
ATOM 697 N N . PRO A 1 91 ? -4.763 17.495 6.380 1.00 98.56 91 PRO A N 1
ATOM 698 C CA . PRO A 1 91 ? -5.502 16.239 6.404 1.00 98.56 91 PRO A CA 1
ATOM 699 C C . PRO A 1 91 ? -5.454 15.511 5.059 1.00 98.56 91 PRO A C 1
ATOM 701 O O . PRO A 1 91 ? -5.538 16.134 4.002 1.00 98.56 91 PRO A O 1
ATOM 704 N N . THR A 1 92 ? -5.379 14.188 5.111 1.00 98.62 92 THR A N 1
ATOM 705 C CA . THR A 1 92 ? -5.460 13.303 3.947 1.00 98.62 92 THR A CA 1
ATOM 706 C C . THR A 1 92 ? -6.052 11.952 4.355 1.00 98.62 92 THR A C 1
ATOM 708 O O . THR A 1 92 ? -6.299 11.697 5.539 1.00 98.62 92 THR A O 1
ATOM 711 N N . SER A 1 93 ? -6.295 11.076 3.387 1.00 98.50 93 SER A N 1
ATOM 712 C CA . SER A 1 93 ? -6.737 9.710 3.643 1.00 98.50 93 SER A CA 1
ATOM 713 C C . SER A 1 93 ? -6.220 8.739 2.587 1.00 98.50 93 SER A C 1
ATOM 715 O O . SER A 1 93 ? -5.747 9.122 1.517 1.00 98.50 93 SER A O 1
ATOM 717 N N . PHE A 1 94 ? -6.297 7.454 2.909 1.00 98.69 94 PHE A N 1
ATOM 718 C CA . PHE A 1 94 ? -6.121 6.361 1.960 1.00 98.69 94 PHE A CA 1
ATOM 719 C C . PHE A 1 94 ? -7.076 5.224 2.327 1.00 98.69 94 PHE A C 1
ATOM 721 O O . PHE A 1 94 ? -7.616 5.174 3.435 1.00 98.69 94 PHE A O 1
ATOM 728 N N . ARG A 1 95 ? -7.285 4.290 1.398 1.00 98.56 95 ARG A N 1
ATOM 729 C CA . ARG A 1 95 ? -8.177 3.144 1.582 1.00 98.56 95 ARG A CA 1
ATOM 730 C C . ARG A 1 95 ? -7.443 1.819 1.546 1.00 98.56 95 ARG A C 1
ATOM 732 O O . ARG A 1 95 ? -6.419 1.676 0.882 1.00 98.56 95 ARG A O 1
ATOM 739 N N . ILE A 1 96 ? -8.011 0.842 2.241 1.00 98.50 96 ILE A N 1
ATOM 740 C CA . ILE A 1 96 ? -7.539 -0.536 2.300 1.00 98.50 96 ILE A CA 1
ATOM 741 C C . ILE A 1 96 ? -8.691 -1.451 1.889 1.00 98.50 96 ILE A C 1
ATOM 743 O O . ILE A 1 96 ? -9.741 -1.458 2.534 1.00 98.50 96 ILE A O 1
ATOM 747 N N . THR A 1 97 ? -8.477 -2.239 0.837 1.00 97.94 97 THR A N 1
ATOM 748 C CA . THR A 1 97 ? -9.419 -3.266 0.366 1.00 97.94 97 THR A CA 1
ATOM 749 C C . THR A 1 97 ? -8.880 -4.679 0.601 1.00 97.94 97 THR A C 1
ATOM 751 O O . THR A 1 97 ? -7.744 -4.846 1.052 1.00 97.94 97 THR A O 1
ATOM 754 N N . ASN A 1 98 ? -9.686 -5.696 0.274 1.00 96.75 98 ASN A N 1
ATOM 755 C CA . ASN A 1 98 ? -9.414 -7.121 0.505 1.00 96.75 98 ASN A CA 1
ATOM 756 C C . ASN A 1 98 ? -9.213 -7.475 1.990 1.00 96.75 98 ASN A C 1
ATOM 758 O O . ASN A 1 98 ? -8.381 -8.307 2.348 1.00 96.75 98 ASN A O 1
ATOM 762 N N . VAL A 1 99 ? -9.981 -6.831 2.864 1.00 96.25 99 VAL A N 1
ATOM 763 C CA . VAL A 1 99 ? -9.929 -7.011 4.320 1.00 96.25 99 VAL A CA 1
ATOM 764 C C . VAL A 1 99 ? -11.338 -7.134 4.886 1.00 96.25 99 VAL A C 1
ATOM 766 O O . VAL A 1 99 ? -12.308 -6.743 4.240 1.00 96.25 99 VAL A O 1
ATOM 769 N N . ASN A 1 100 ? -11.473 -7.669 6.101 1.00 96.19 100 ASN A N 1
ATOM 770 C CA . ASN A 1 100 ? -12.726 -7.570 6.842 1.00 96.19 100 ASN A CA 1
ATOM 771 C C . ASN A 1 100 ? -12.747 -6.237 7.613 1.00 96.19 100 ASN A C 1
ATOM 773 O O . ASN A 1 100 ? -12.117 -6.145 8.667 1.00 96.19 100 ASN A O 1
ATOM 777 N N . PRO A 1 101 ? -13.501 -5.214 7.170 1.00 94.62 101 PRO A N 1
ATOM 778 C CA . PRO A 1 101 ? -13.469 -3.888 7.792 1.00 94.62 101 PRO A CA 1
ATOM 779 C C . PRO A 1 101 ? -14.117 -3.855 9.187 1.00 94.62 101 PRO A C 1
ATOM 781 O O . PRO A 1 101 ? -14.162 -2.811 9.826 1.00 94.62 101 PRO A O 1
ATOM 784 N N . ARG A 1 102 ? -14.675 -4.978 9.663 1.00 93.69 102 ARG A N 1
ATOM 785 C CA . ARG A 1 102 ? -15.304 -5.102 10.988 1.00 93.69 102 ARG A CA 1
ATOM 786 C C . ARG A 1 102 ? -14.455 -5.876 11.993 1.00 93.69 102 ARG A C 1
ATOM 788 O O . ARG A 1 102 ? -14.864 -5.997 13.144 1.00 93.69 102 ARG A O 1
ATOM 795 N N . ALA A 1 103 ? -13.329 -6.434 11.563 1.00 95.75 103 ALA A N 1
ATOM 796 C CA . ALA A 1 103 ? -12.451 -7.237 12.400 1.00 95.75 103 ALA A CA 1
ATOM 797 C C . ALA A 1 103 ? -11.004 -6.849 12.104 1.00 95.75 103 ALA A C 1
ATOM 799 O O . ALA A 1 103 ? -10.333 -7.509 11.325 1.00 95.75 103 ALA A O 1
ATOM 800 N N . PHE A 1 104 ? -10.561 -5.735 12.683 1.00 97.69 104 PHE A N 1
ATOM 801 C CA . PHE A 1 104 ? -9.171 -5.304 12.617 1.00 97.69 104 PHE A CA 1
ATOM 802 C C . PHE A 1 104 ? -8.837 -4.375 13.790 1.00 97.69 104 PHE A C 1
ATOM 804 O O . PHE A 1 104 ? -9.725 -3.910 14.508 1.00 97.69 104 PHE A O 1
ATOM 811 N N . SER A 1 105 ? -7.551 -4.083 13.967 1.00 98.12 105 SER A N 1
ATOM 812 C CA . SER A 1 105 ? -7.078 -2.980 14.809 1.00 98.12 105 SER A CA 1
ATOM 813 C C . SER A 1 105 ? -6.094 -2.112 14.038 1.00 98.12 105 S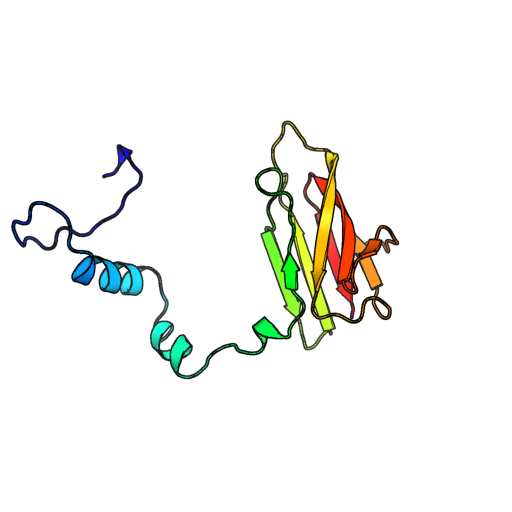ER A C 1
ATOM 815 O O . SER A 1 105 ? -5.286 -2.628 13.265 1.00 98.12 105 SER A O 1
ATOM 817 N N . LEU A 1 106 ? -6.156 -0.802 14.271 1.00 98.56 106 LEU A N 1
ATOM 818 C CA . LEU A 1 106 ? -5.239 0.177 13.703 1.00 98.56 106 LEU A CA 1
ATOM 819 C C . LEU A 1 106 ? -4.327 0.725 14.799 1.00 98.56 106 LEU A C 1
ATOM 821 O O . LEU A 1 106 ? -4.799 1.171 15.848 1.00 98.56 106 LEU A O 1
ATOM 825 N N . LYS A 1 107 ? -3.025 0.744 14.522 1.00 98.69 107 LYS A N 1
ATOM 826 C CA . LYS A 1 107 ? -2.075 1.604 15.226 1.00 98.69 107 LYS A CA 1
ATOM 827 C C . LYS A 1 107 ? -1.485 2.630 14.275 1.00 98.69 107 LYS A C 1
ATOM 829 O O . LYS A 1 107 ? -1.095 2.259 13.170 1.00 98.69 107 LYS A O 1
ATOM 834 N N . VAL A 1 108 ? -1.384 3.872 14.732 1.00 98.56 108 VAL A N 1
ATOM 835 C CA . VAL A 1 108 ? -0.703 4.977 14.049 1.00 98.56 108 VAL A CA 1
ATOM 836 C C . VAL A 1 108 ? 0.444 5.421 14.943 1.00 98.56 108 VAL A C 1
ATOM 838 O O . VAL A 1 108 ? 0.234 5.697 16.121 1.00 98.56 108 VAL A O 1
ATOM 841 N N . ASP A 1 109 ? 1.665 5.403 14.415 1.00 98.25 109 ASP A N 1
ATOM 842 C CA . ASP A 1 109 ? 2.889 5.794 15.128 1.00 98.25 109 ASP A CA 1
ATOM 843 C C . ASP A 1 109 ? 3.074 5.080 16.482 1.00 98.25 109 ASP A C 1
ATOM 845 O O . ASP A 1 109 ? 3.596 5.626 17.450 1.00 98.25 109 ASP A O 1
ATOM 849 N N . GLY A 1 110 ? 2.648 3.813 16.536 1.00 97.88 110 GLY A N 1
ATOM 850 C CA . GLY A 1 110 ? 2.750 2.942 17.711 1.00 97.88 110 GLY A CA 1
ATOM 851 C C . GLY A 1 110 ? 1.536 2.966 18.646 1.00 97.88 110 GLY A C 1
ATOM 852 O O . GLY A 1 110 ? 1.368 2.026 19.427 1.00 97.88 110 GLY A O 1
ATOM 853 N N . GLU A 1 111 ? 0.653 3.954 18.512 1.00 98.19 111 GLU A N 1
ATOM 854 C CA . GLU A 1 111 ? -0.519 4.148 19.368 1.00 98.19 111 GLU A CA 1
ATOM 855 C C . GLU A 1 111 ? -1.794 3.601 18.721 1.00 98.19 111 GLU A C 1
ATOM 857 O O . GLU A 1 111 ? -1.969 3.683 17.506 1.00 98.19 111 GLU A O 1
ATOM 862 N N . LEU A 1 112 ? -2.704 3.035 19.521 1.00 98.19 112 LEU A N 1
ATOM 863 C CA . LEU A 1 112 ? -4.014 2.597 19.021 1.00 98.19 112 LEU A CA 1
ATOM 864 C C . LEU A 1 112 ? -4.815 3.798 18.510 1.00 98.19 112 LEU A C 1
ATOM 866 O O . LEU A 1 112 ? -4.877 4.833 19.171 1.00 98.19 112 LEU A O 1
ATOM 870 N N . SER A 1 113 ? -5.456 3.639 17.352 1.00 97.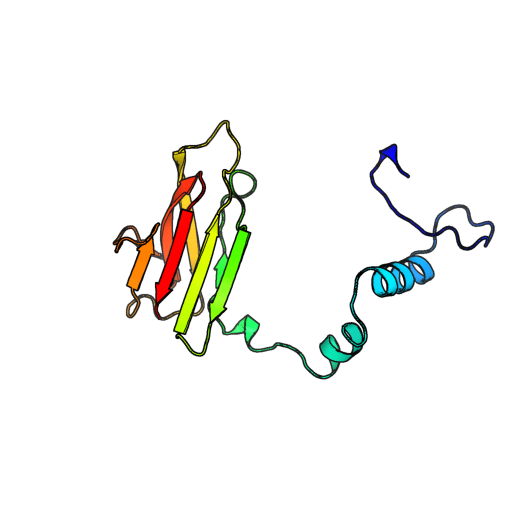69 113 SER A N 1
ATOM 871 C CA . SER A 1 113 ? -6.208 4.711 16.702 1.00 97.69 113 SER A CA 1
ATOM 872 C C . SER A 1 113 ? -7.580 4.244 16.228 1.00 97.69 113 SER A C 1
ATOM 874 O O . SER A 1 113 ? -7.749 3.138 15.715 1.00 97.69 113 SER A O 1
ATOM 876 N N . GLU A 1 114 ? -8.553 5.140 16.362 1.00 97.62 114 GLU A N 1
ATOM 877 C CA . GLU A 1 114 ? -9.910 5.014 15.821 1.00 97.62 114 GLU A CA 1
ATOM 878 C C . GLU A 1 114 ? -10.142 5.984 14.648 1.00 97.62 114 GLU A C 1
ATOM 880 O O . GLU A 1 114 ? -11.278 6.236 14.262 1.00 97.62 114 GLU A O 1
ATOM 885 N N . GLN A 1 115 ? -9.073 6.554 14.074 1.00 97.25 115 GLN A N 1
ATOM 886 C CA . GLN A 1 115 ? -9.143 7.473 12.929 1.00 97.25 115 GLN A CA 1
ATOM 887 C C . GLN A 1 115 ? -9.372 6.724 11.611 1.00 97.25 115 GLN A C 1
ATOM 889 O O . GLN A 1 115 ? -8.573 6.782 10.675 1.00 97.25 115 GLN A O 1
ATOM 894 N N . TRP A 1 116 ? -10.470 5.985 11.552 1.00 98.38 116 TRP A N 1
ATOM 895 C CA . TRP A 1 116 ? -10.875 5.232 10.384 1.00 98.38 116 TRP A CA 1
ATOM 896 C C . TRP A 1 116 ? -12.393 5.142 10.296 1.00 98.38 116 TRP A C 1
ATOM 898 O O . TRP A 1 116 ? -13.111 5.255 11.288 1.00 98.38 116 TRP A O 1
ATOM 908 N N . GLU A 1 117 ? -12.883 4.886 9.093 1.00 98.31 117 GLU A N 1
ATOM 909 C CA . GLU A 1 117 ? -14.284 4.574 8.850 1.00 98.31 117 GLU A CA 1
ATOM 910 C C . GLU A 1 117 ? -14.428 3.498 7.769 1.00 98.31 117 GLU A C 1
ATOM 912 O O . GLU A 1 117 ? -13.473 3.157 7.070 1.00 98.31 117 GLU A O 1
ATOM 917 N N . ILE A 1 118 ? -15.624 2.914 7.656 1.00 98.19 118 ILE A N 1
ATOM 918 C CA . ILE A 1 118 ? -15.922 1.931 6.609 1.00 98.19 118 ILE A CA 1
ATOM 919 C C . ILE A 1 118 ? -16.575 2.657 5.440 1.00 98.19 118 ILE A C 1
ATOM 921 O O . ILE A 1 118 ? -17.714 3.113 5.557 1.00 98.19 118 ILE A O 1
ATOM 925 N N . VAL A 1 119 ? -15.908 2.680 4.288 1.00 97.75 119 VAL A N 1
ATOM 926 C CA . VAL A 1 119 ? -16.431 3.303 3.067 1.00 97.75 119 VAL A CA 1
ATOM 927 C C . VAL A 1 119 ? -16.536 2.258 1.970 1.00 97.75 119 VAL A C 1
ATOM 929 O O . VAL A 1 119 ? -15.547 1.661 1.564 1.00 97.75 119 VAL A O 1
ATOM 932 N N . ASN A 1 120 ? -17.753 2.019 1.474 1.00 95.50 120 ASN A N 1
ATOM 933 C CA . ASN A 1 120 ? -18.037 1.030 0.423 1.00 95.50 120 ASN A CA 1
ATOM 934 C C . ASN A 1 120 ? -17.527 -0.397 0.720 1.00 95.50 120 ASN A C 1
ATOM 936 O O . ASN A 1 120 ? -17.263 -1.160 -0.203 1.00 95.50 120 ASN A O 1
ATOM 940 N N . GLY A 1 121 ? -17.428 -0.772 1.999 1.00 95.81 121 GLY A N 1
ATOM 941 C CA . GLY A 1 121 ? -16.933 -2.089 2.418 1.00 95.81 121 GLY A CA 1
ATOM 942 C C . GLY A 1 121 ? -15.416 -2.174 2.601 1.00 95.81 121 GLY A C 1
ATOM 943 O O . GLY A 1 121 ? -14.937 -3.216 3.034 1.00 95.81 121 GLY A O 1
ATOM 944 N N . ASP A 1 122 ? -14.696 -1.083 2.354 1.00 97.88 122 ASP A N 1
ATOM 945 C CA . ASP A 1 122 ? -13.265 -0.945 2.613 1.00 97.88 122 ASP A CA 1
ATOM 946 C C . ASP A 1 122 ? -13.017 -0.122 3.882 1.00 97.88 122 ASP A C 1
ATOM 948 O O . ASP A 1 122 ? -13.910 0.574 4.371 1.00 97.88 122 ASP A O 1
ATOM 952 N N . ILE A 1 123 ? -11.794 -0.187 4.406 1.00 98.44 123 ILE A N 1
ATOM 953 C CA . ILE A 1 123 ? -11.343 0.675 5.503 1.00 98.44 123 ILE A CA 1
ATOM 954 C C . ILE A 1 123 ? -10.775 1.954 4.887 1.00 98.44 123 ILE A C 1
ATOM 956 O O . ILE A 1 123 ? -9.865 1.877 4.065 1.00 98.44 123 ILE A O 1
ATOM 960 N N . GLU A 1 124 ? -11.268 3.121 5.285 1.00 98.69 124 GLU A N 1
ATOM 961 C CA . GLU A 1 124 ? -10.636 4.412 5.001 1.00 98.69 124 GLU A CA 1
ATOM 962 C C . GLU A 1 124 ? -9.932 4.905 6.264 1.00 98.69 124 GLU A C 1
ATOM 964 O O . GLU A 1 124 ? -10.552 4.986 7.321 1.00 98.69 124 GLU A O 1
ATOM 969 N N . VAL A 1 125 ? -8.636 5.206 6.169 1.00 98.62 125 VAL A N 1
ATOM 970 C CA . VAL A 1 125 ? -7.833 5.733 7.279 1.00 98.62 125 VAL A CA 1
ATOM 971 C C . VAL A 1 125 ? -7.641 7.226 7.064 1.00 98.62 125 VAL A C 1
ATOM 973 O O . VAL A 1 125 ? -7.124 7.639 6.026 1.00 98.62 125 VAL A O 1
ATOM 976 N N . SER A 1 126 ? -8.041 8.031 8.048 1.00 98.50 126 SER A N 1
ATOM 977 C CA . SER A 1 126 ? -7.766 9.469 8.066 1.00 98.50 126 SER A CA 1
ATOM 978 C C . SER A 1 126 ? -6.437 9.743 8.757 1.00 98.50 126 SER A C 1
ATOM 980 O O . SER A 1 126 ? -6.154 9.199 9.822 1.00 98.50 126 SER A O 1
ATOM 982 N N . THR A 1 127 ? -5.619 10.602 8.159 1.00 98.19 127 THR A N 1
ATOM 983 C CA . THR A 1 127 ? -4.304 10.972 8.689 1.00 98.19 127 THR A CA 1
ATOM 984 C C . THR A 1 127 ? -3.908 12.375 8.215 1.00 98.19 127 THR A C 1
ATOM 986 O O . THR A 1 127 ? -4.738 13.130 7.706 1.00 98.19 127 THR A O 1
ATOM 989 N N . THR A 1 128 ? -2.648 12.749 8.402 1.00 98.50 128 THR A N 1
ATOM 990 C CA . THR A 1 128 ? -2.063 13.994 7.907 1.00 98.50 128 THR A CA 1
ATOM 991 C C . THR A 1 128 ? -0.920 13.721 6.945 1.00 98.50 128 THR A C 1
ATOM 993 O O . THR A 1 128 ? -0.315 12.652 6.963 1.00 98.50 128 THR A O 1
ATOM 996 N N . ILE A 1 129 ? -0.606 14.701 6.101 1.00 98.69 129 ILE A N 1
ATOM 997 C CA . ILE A 1 129 ? 0.557 14.621 5.224 1.00 98.69 129 ILE A CA 1
ATOM 998 C C . ILE A 1 129 ? 1.838 14.718 6.059 1.00 98.69 129 ILE A C 1
ATOM 1000 O O . ILE A 1 129 ? 2.118 15.765 6.648 1.00 98.69 129 ILE A O 1
ATOM 1004 N N . GLY A 1 130 ? 2.618 13.640 6.087 1.00 98.38 130 GLY A N 1
ATOM 1005 C CA . GLY A 1 130 ? 3.866 13.538 6.836 1.00 98.38 130 GLY A CA 1
ATOM 1006 C C . GLY A 1 130 ? 4.310 12.090 7.038 1.00 98.38 130 GLY A C 1
ATOM 1007 O O . GLY A 1 130 ? 3.617 11.152 6.638 1.00 98.38 130 GLY A O 1
ATOM 1008 N N . GLU A 1 131 ? 5.471 11.915 7.671 1.00 98.56 131 GLU A N 1
ATOM 1009 C CA . GLU A 1 131 ? 6.002 10.593 8.012 1.00 98.56 131 GLU A CA 1
ATOM 1010 C C . GLU A 1 131 ? 5.153 9.956 9.111 1.00 98.56 131 GLU A C 1
ATOM 1012 O O . GLU A 1 131 ? 5.168 10.405 10.256 1.00 98.56 131 GLU A O 1
ATOM 1017 N N . HIS A 1 132 ? 4.444 8.891 8.750 1.00 98.56 132 HIS A N 1
ATOM 1018 C CA . HIS A 1 132 ? 3.625 8.102 9.656 1.00 98.56 132 HIS A CA 1
ATOM 1019 C C . HIS A 1 132 ? 3.833 6.614 9.385 1.00 98.56 132 HIS A C 1
ATOM 1021 O O . HIS A 1 132 ? 4.088 6.195 8.252 1.00 98.56 132 HIS A O 1
ATOM 1027 N N . THR A 1 133 ? 3.695 5.800 10.428 1.00 98.69 133 THR A N 1
ATOM 1028 C CA . THR A 1 133 ? 3.628 4.339 10.321 1.00 98.69 133 THR A CA 1
ATOM 1029 C C . THR A 1 133 ? 2.258 3.849 10.752 1.00 98.69 133 THR A C 1
ATOM 1031 O O . THR A 1 133 ? 1.775 4.183 11.833 1.00 98.69 133 THR A O 1
ATOM 1034 N N . PHE A 1 134 ? 1.663 2.983 9.940 1.00 98.75 134 PHE A N 1
ATOM 1035 C CA . PHE A 1 134 ? 0.379 2.356 10.206 1.00 98.75 134 PHE A CA 1
ATOM 1036 C C . PHE A 1 134 ? 0.567 0.846 10.302 1.00 98.75 134 PHE A C 1
ATOM 1038 O O . PHE A 1 134 ? 1.115 0.213 9.396 1.00 98.75 134 PHE A O 1
ATOM 1045 N N . LEU A 1 135 ? 0.086 0.261 11.396 1.00 98.56 135 LEU A N 1
ATOM 1046 C CA . LEU A 1 135 ? -0.015 -1.186 11.558 1.00 98.56 135 LEU A CA 1
ATOM 1047 C C . LEU A 1 135 ? -1.487 -1.572 11.612 1.00 98.56 135 LEU A C 1
ATOM 1049 O O . LEU A 1 135 ? -2.210 -1.149 12.515 1.00 98.56 135 LEU A O 1
ATOM 1053 N N . ILE A 1 136 ? -1.905 -2.396 10.659 1.00 98.38 136 ILE A N 1
ATOM 1054 C CA . ILE A 1 136 ? -3.261 -2.918 10.555 1.00 98.38 136 ILE A CA 1
ATOM 1055 C C . ILE A 1 136 ? -3.197 -4.415 10.836 1.00 98.38 136 ILE A C 1
ATOM 1057 O O . ILE A 1 136 ? -2.735 -5.178 9.991 1.00 98.38 136 ILE A O 1
ATOM 1061 N N . ASN A 1 137 ? -3.635 -4.832 12.025 1.00 98.19 137 ASN A N 1
ATOM 1062 C CA . ASN A 1 137 ? -3.763 -6.256 12.354 1.00 98.19 137 ASN A CA 1
ATOM 1063 C C . ASN A 1 137 ? -5.169 -6.716 11.977 1.00 98.19 137 ASN A C 1
ATOM 1065 O O . ASN A 1 137 ? -6.136 -6.105 12.443 1.00 98.19 137 ASN A O 1
ATOM 1069 N N . LEU A 1 138 ? -5.252 -7.744 11.134 1.00 95.31 138 LEU A N 1
ATOM 1070 C CA . LEU A 1 138 ? -6.466 -8.267 10.498 1.00 95.31 138 LEU A CA 1
ATOM 1071 C C . LEU A 1 138 ? -6.957 -9.573 11.134 1.00 95.31 138 LEU A C 1
ATOM 1073 O O . LEU A 1 138 ? -6.148 -10.249 11.807 1.00 95.31 138 LEU A O 1
#

Secondary structure (DSSP, 8-state):
-GGGT-----TT---SS--HHHHHHHHHHHHS-TTHHHHHHHS---GGGTS-EEE---TTT--EEEEEEETTTTEEEEEE----GGGTT-EEEEEEESS-TTS-EEEETTEEE--EEEETTEEEEEEESS--EEEEE-

Foldseek 3Di:
DVVVVDDFDPPPPPDPDGDPVVRVVVCVVVPDDPCPVVCCVPPNPPCVVLDKDKFPFPPPQKDWPDFDADPVQQKTKTWIAAGDPVFGFPKDKIKIPNDQQVDKWKDKQNHTDPQWDQDPRIIMHIDTRGTIMMIIRD

Radius of gyration: 20.52 Å; chains: 1; bounding box: 44×43×57 Å

Sequence (138 aa):
DRPSGEFTWGFGLNEPYPRGQLNGPMATAEAISRNAMWGIYNKPNLRKFIEPTVYGVDFPNICLTQATYDADQSTLVIATDQGLPTVSGQPTSFRITNVNPRAFSLKVDGELSEQWEIVNGDIEVSTTIGEHTFLINL

pLDDT: mean 93.65, std 7.42, range [56.16, 98.75]